Protein AF-A0AA38YSG3-F1 (afdb_monomer)

Sequence (86 aa):
MPRYPWTDGPEYITQCPIQPGSKFSQKIILSSEEGTLWWHAHSDWTRATVHGAIIIYPKNGTKYPFHKPNAEVPIILGMSVVTFKY

InterPro domains:
  IPR008972 Cupredoxin [G3DSA:2.60.40.420] (1-73)
  IPR008972 Cupredoxin [SSF49503] (4-78)
  IPR011707 Multicopper oxidase-like, N-terminal [PF07732] (2-60)
  IPR045087 Multicopper oxidase [PTHR11709] (2-77)

Solvent-accessible surface area (backbone atoms only — not comparable to full-atom values): 6198 Å² total; per-residue (Å²): 129,90,89,68,60,79,48,70,54,44,51,80,76,50,36,78,76,84,51,92,96,59,86,85,87,74,68,85,82,84,81,84,81,65,46,82,52,69,50,59,50,48,47,92,71,46,41,65,79,39,59,48,80,40,80,36,70,67,56,93,93,60,67,68,101,57,80,83,71,96,75,88,80,92,83,86,88,69,81,64,87,80,74,81,80,128

Structure (mmCIF, N/CA/C/O backbone):
data_AF-A0AA38YSG3-F1
#
_entry.id   AF-A0AA38YSG3-F1
#
loop_
_atom_site.group_PDB
_atom_site.id
_atom_site.type_symbol
_atom_site.label_atom_id
_atom_site.label_alt_id
_atom_site.label_comp_id
_atom_site.label_asym_id
_atom_site.label_entity_id
_atom_site.label_seq_id
_atom_site.pdbx_PDB_ins_code
_atom_site.Cartn_x
_atom_site.Cartn_y
_atom_site.Cartn_z
_atom_site.occupancy
_atom_site.B_iso_or_equiv
_atom_site.auth_seq_id
_atom_site.auth_comp_id
_atom_site.auth_asym_id
_atom_site.auth_atom_id
_atom_site.pdbx_PDB_model_num
ATOM 1 N N . MET A 1 1 ? 2.680 12.645 11.941 1.00 56.50 1 MET A N 1
ATOM 2 C CA . MET A 1 1 ? 2.692 11.819 10.716 1.00 56.50 1 MET A CA 1
ATOM 3 C C . MET A 1 1 ? 3.967 10.992 10.709 1.00 56.50 1 MET A C 1
ATOM 5 O O . MET A 1 1 ? 5.016 11.567 11.009 1.00 56.50 1 MET A O 1
ATOM 9 N N . PRO A 1 2 ? 3.912 9.677 10.455 1.00 75.94 2 PRO A N 1
ATOM 10 C CA . PRO A 1 2 ? 5.122 8.879 10.298 1.00 75.94 2 PRO A CA 1
ATOM 11 C C . PRO A 1 2 ? 5.967 9.456 9.153 1.00 75.94 2 PRO A C 1
ATOM 13 O O . PRO A 1 2 ? 5.464 9.666 8.056 1.00 75.94 2 PRO A O 1
ATOM 16 N N . ARG A 1 3 ? 7.241 9.764 9.412 1.00 87.38 3 ARG A N 1
ATOM 17 C CA . ARG A 1 3 ? 8.180 10.265 8.395 1.00 87.38 3 ARG A CA 1
ATOM 18 C C . ARG A 1 3 ? 9.020 9.096 7.891 1.00 87.38 3 ARG A C 1
ATOM 20 O O . ARG A 1 3 ? 10.049 8.794 8.491 1.00 87.38 3 ARG A O 1
ATOM 27 N N . TYR A 1 4 ? 8.560 8.405 6.850 1.00 93.81 4 TYR A N 1
ATOM 28 C CA . TYR A 1 4 ? 9.287 7.261 6.289 1.00 93.81 4 TYR A CA 1
ATOM 29 C C . TYR A 1 4 ? 9.047 7.098 4.774 1.0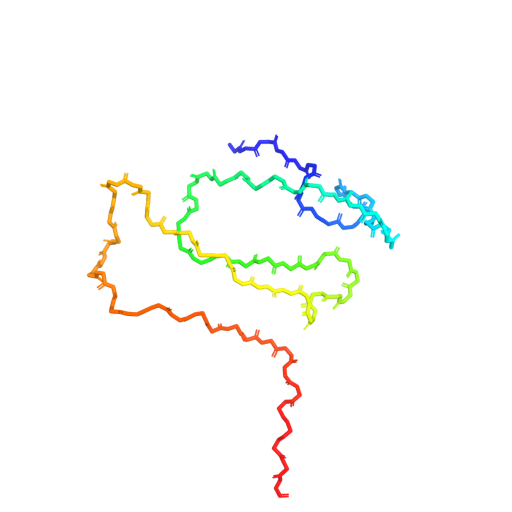0 93.81 4 TYR A C 1
ATOM 31 O O . TYR A 1 4 ? 8.335 6.190 4.362 1.00 93.81 4 TYR A O 1
ATOM 39 N N . PRO A 1 5 ? 9.623 7.980 3.934 1.00 95.62 5 PRO A N 1
ATOM 40 C CA . PRO A 1 5 ? 9.359 7.984 2.490 1.00 95.62 5 PRO A CA 1
ATOM 41 C C . PRO A 1 5 ? 10.042 6.833 1.733 1.00 95.62 5 PRO A C 1
ATOM 43 O O . PRO A 1 5 ? 9.673 6.528 0.607 1.00 95.62 5 PRO A O 1
ATOM 46 N N . TRP A 1 6 ? 11.039 6.185 2.340 1.00 96.38 6 TRP A N 1
ATOM 47 C CA . TRP A 1 6 ? 11.943 5.232 1.680 1.00 96.38 6 TRP A CA 1
ATOM 48 C C . TRP A 1 6 ? 11.275 3.981 1.107 1.00 96.38 6 TRP A C 1
ATOM 50 O O . TRP A 1 6 ? 11.890 3.261 0.331 1.00 96.38 6 TRP A O 1
ATOM 60 N N . THR A 1 7 ? 10.050 3.686 1.532 1.00 96.12 7 THR A N 1
ATOM 61 C CA . THR A 1 7 ? 9.300 2.495 1.119 1.00 96.12 7 THR A CA 1
ATOM 62 C C . THR A 1 7 ? 7.935 2.855 0.546 1.00 96.12 7 THR A C 1
ATOM 64 O O . THR A 1 7 ? 7.054 2.001 0.521 1.00 96.12 7 THR A O 1
ATOM 67 N N . ASP A 1 8 ? 7.756 4.112 0.128 1.00 96.75 8 ASP A N 1
ATOM 68 C CA . ASP A 1 8 ? 6.505 4.612 -0.444 1.00 96.75 8 ASP A CA 1
ATOM 69 C C . ASP A 1 8 ? 6.243 4.029 -1.843 1.00 96.75 8 ASP A C 1
ATOM 71 O O . ASP A 1 8 ? 5.114 3.666 -2.156 1.00 96.75 8 ASP A O 1
ATOM 75 N N . GLY A 1 9 ? 7.286 3.846 -2.668 1.00 97.56 9 GLY A N 1
ATOM 76 C CA . GLY A 1 9 ? 7.178 3.099 -3.929 1.00 97.56 9 GLY A CA 1
ATOM 77 C C . GLY A 1 9 ? 7.248 3.870 -5.255 1.00 97.56 9 GLY A C 1
ATOM 78 O O . GLY A 1 9 ? 7.635 3.225 -6.232 1.00 97.56 9 GLY A O 1
ATOM 79 N N . PRO A 1 10 ? 6.915 5.178 -5.363 1.00 98.19 10 PRO A N 1
ATOM 80 C CA . PRO A 1 10 ? 6.945 5.877 -6.645 1.00 98.19 10 PRO A CA 1
ATOM 81 C C . PRO A 1 10 ? 8.324 5.886 -7.312 1.00 98.19 10 PRO A C 1
ATOM 83 O O . PRO A 1 10 ? 9.296 6.453 -6.796 1.00 98.19 10 PRO A O 1
ATOM 86 N N . GLU A 1 11 ? 8.386 5.247 -8.480 1.00 98.19 11 GLU A N 1
ATOM 87 C CA . GLU A 1 11 ? 9.602 5.085 -9.269 1.00 98.19 11 GLU A CA 1
ATOM 88 C C . GLU A 1 11 ? 10.224 6.445 -9.622 1.00 98.19 11 GLU A C 1
ATOM 90 O O . GLU A 1 11 ? 9.537 7.369 -10.053 1.00 98.19 11 GLU A O 1
ATOM 95 N N . TYR A 1 12 ? 11.532 6.573 -9.383 1.00 97.88 12 TYR A N 1
ATOM 96 C CA . TYR A 1 12 ? 12.338 7.790 -9.558 1.00 97.88 12 TYR A CA 1
ATOM 97 C C . TYR A 1 12 ? 11.949 8.997 -8.689 1.00 97.88 12 TYR A C 1
ATOM 99 O O . TYR A 1 12 ? 12.576 10.049 -8.807 1.00 97.88 12 TYR A O 1
ATOM 107 N N . ILE A 1 13 ? 10.990 8.850 -7.769 1.00 98.12 13 ILE A N 1
ATOM 108 C CA . ILE A 1 13 ? 10.652 9.883 -6.779 1.00 98.12 13 ILE A CA 1
ATOM 109 C C . ILE A 1 13 ? 11.196 9.503 -5.401 1.00 98.12 13 ILE A C 1
ATOM 111 O O . ILE A 1 13 ? 11.939 10.275 -4.801 1.00 98.12 13 ILE A O 1
ATOM 115 N N . THR A 1 14 ? 10.855 8.315 -4.892 1.00 97.81 14 THR A N 1
ATOM 116 C CA . THR A 1 14 ? 11.302 7.852 -3.562 1.00 97.81 14 THR A CA 1
ATOM 117 C C . THR A 1 14 ? 12.281 6.686 -3.631 1.00 97.81 14 THR A C 1
ATOM 119 O O . THR A 1 14 ? 12.991 6.428 -2.658 1.00 97.81 14 THR A O 1
ATOM 122 N N . GLN A 1 15 ? 12.363 6.007 -4.780 1.00 97.44 15 GLN A N 1
ATOM 123 C CA . GLN A 1 15 ? 13.271 4.884 -5.001 1.00 97.44 15 GLN A CA 1
ATOM 124 C C . GLN A 1 15 ? 13.597 4.658 -6.485 1.00 97.44 15 GLN A C 1
ATOM 126 O O . GLN A 1 15 ? 12.817 4.999 -7.373 1.00 97.44 15 GLN A O 1
ATOM 131 N N . CYS A 1 16 ? 14.735 4.013 -6.750 1.00 97.25 16 CYS A N 1
ATOM 132 C CA . CYS A 1 16 ? 15.008 3.399 -8.050 1.00 97.25 16 CYS A CA 1
ATOM 133 C C . CYS A 1 16 ? 14.154 2.122 -8.245 1.00 97.25 16 CYS A C 1
ATOM 135 O O . CYS A 1 16 ? 13.740 1.506 -7.252 1.00 97.25 16 CYS A O 1
ATOM 137 N N . PRO A 1 17 ? 13.919 1.682 -9.497 1.00 97.62 17 PRO A N 1
ATOM 138 C CA . PRO A 1 17 ? 13.164 0.462 -9.776 1.00 97.62 17 PRO A CA 1
ATOM 139 C C . PRO A 1 17 ? 13.866 -0.783 -9.220 1.00 97.62 17 PRO A C 1
ATOM 141 O O . PRO A 1 17 ? 15.091 -0.917 -9.317 1.00 97.62 17 PRO A O 1
ATOM 144 N N . ILE A 1 18 ? 13.086 -1.731 -8.694 1.00 98.19 18 ILE A N 1
ATOM 145 C CA . ILE A 1 18 ? 13.597 -3.040 -8.269 1.00 98.19 18 ILE A CA 1
ATOM 146 C C . ILE A 1 18 ? 13.914 -3.853 -9.529 1.00 98.19 18 ILE A C 1
ATOM 148 O O . ILE A 1 18 ? 13.010 -4.255 -10.258 1.00 98.19 18 ILE A O 1
ATOM 152 N N . GLN A 1 19 ? 15.199 -4.086 -9.791 1.00 98.25 19 GLN A N 1
ATOM 153 C CA . GLN A 1 19 ? 15.646 -4.780 -11.000 1.00 98.25 19 GLN A CA 1
ATOM 154 C C . GLN A 1 19 ? 15.262 -6.271 -10.996 1.00 98.25 19 GLN A C 1
ATOM 156 O O . GLN A 1 19 ? 15.154 -6.875 -9.921 1.00 98.25 19 GLN A O 1
ATOM 161 N N . PRO A 1 20 ? 15.128 -6.912 -12.173 1.00 98.12 20 PRO A N 1
ATOM 162 C CA . PRO A 1 20 ? 14.935 -8.357 -12.265 1.00 98.12 20 PRO A CA 1
ATOM 163 C C . PRO A 1 20 ? 15.976 -9.134 -11.445 1.00 98.12 20 PRO A C 1
ATOM 165 O O . PRO A 1 20 ? 17.166 -8.827 -11.469 1.00 98.12 20 PRO A O 1
ATOM 168 N N . GLY A 1 21 ? 15.521 -10.127 -10.677 1.00 98.31 21 GLY A N 1
ATOM 169 C CA . GLY A 1 21 ? 16.376 -10.927 -9.788 1.00 98.31 21 GLY A CA 1
ATOM 170 C C . GLY A 1 21 ? 16.777 -10.245 -8.471 1.00 98.31 21 GLY A C 1
ATOM 171 O O . GLY A 1 21 ? 17.330 -10.907 -7.593 1.00 98.31 21 GLY A O 1
ATOM 172 N N . SER A 1 22 ? 16.466 -8.958 -8.292 1.00 98.06 22 SER A N 1
ATOM 173 C CA . SER A 1 22 ? 16.712 -8.226 -7.045 1.00 98.06 22 SER A CA 1
ATOM 174 C C . SER A 1 22 ? 15.534 -8.340 -6.076 1.00 98.06 22 SER A C 1
ATOM 176 O O . SER A 1 22 ? 14.444 -8.792 -6.427 1.00 98.06 22 SER A O 1
ATOM 178 N N . LYS A 1 23 ? 15.755 -7.936 -4.822 1.00 97.12 23 LYS A N 1
ATOM 179 C CA . LYS A 1 23 ? 14.739 -7.943 -3.763 1.00 97.12 23 LYS A CA 1
ATOM 180 C C . LYS A 1 23 ? 14.785 -6.632 -2.993 1.00 97.12 23 LYS A C 1
ATOM 182 O O . LYS A 1 23 ? 15.849 -6.043 -2.829 1.00 97.12 23 LYS A O 1
ATOM 187 N N . PHE A 1 24 ? 13.633 -6.213 -2.488 1.00 97.38 24 PHE A 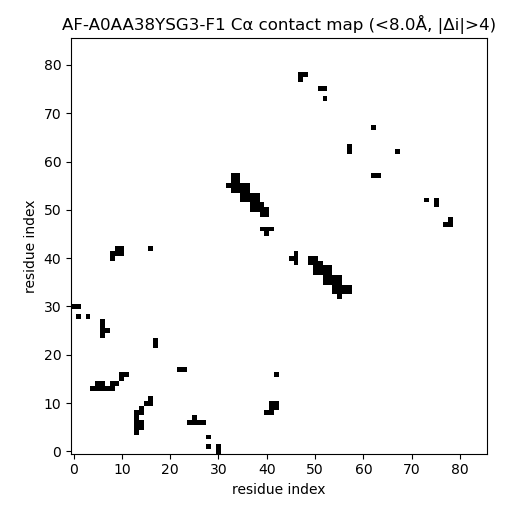N 1
ATOM 188 C CA . PHE A 1 24 ? 13.492 -5.040 -1.635 1.00 97.38 24 PHE A CA 1
ATOM 189 C C . PHE A 1 24 ? 12.471 -5.329 -0.535 1.00 97.38 24 PHE A C 1
ATOM 191 O O . PHE A 1 24 ? 11.472 -6.004 -0.781 1.00 97.38 24 PHE A O 1
ATOM 198 N N . SER A 1 25 ? 12.720 -4.814 0.667 1.00 97.44 25 SER A N 1
ATOM 199 C CA . SER A 1 25 ? 11.813 -4.958 1.807 1.00 97.44 25 SER A CA 1
ATOM 200 C C . SER A 1 25 ? 11.031 -3.666 2.011 1.00 97.44 25 SER A C 1
ATOM 202 O O . SER A 1 25 ? 11.603 -2.652 2.408 1.00 97.44 25 SER A O 1
ATOM 204 N N . GLN A 1 26 ? 9.719 -3.703 1.779 1.00 95.81 26 GLN A N 1
ATOM 205 C CA . GLN A 1 26 ? 8.828 -2.580 2.076 1.00 95.81 26 GLN A CA 1
ATOM 206 C C . GLN A 1 26 ? 8.406 -2.591 3.549 1.00 95.81 26 GLN A C 1
ATOM 208 O O . GLN A 1 26 ? 7.998 -3.621 4.086 1.00 95.81 26 GLN A O 1
ATOM 213 N N . LYS A 1 27 ? 8.47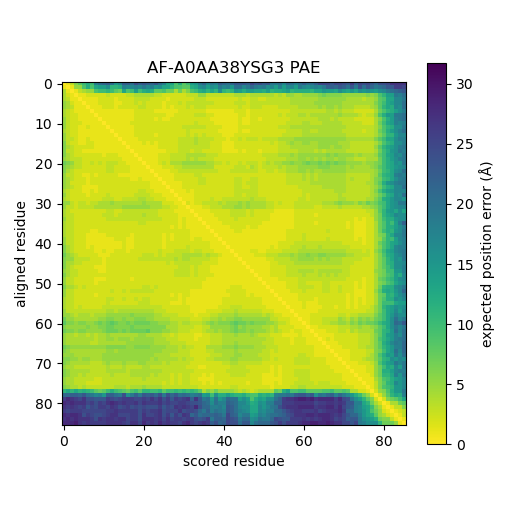7 -1.427 4.202 1.00 95.81 27 LYS A N 1
ATOM 214 C CA . LYS A 1 27 ? 8.008 -1.221 5.573 1.00 95.81 27 LYS A CA 1
ATOM 215 C C . LYS A 1 27 ? 6.738 -0.377 5.552 1.00 95.81 27 LYS A C 1
ATOM 217 O O . LYS A 1 27 ? 6.791 0.824 5.313 1.00 95.81 27 LYS A O 1
ATOM 222 N N . ILE A 1 28 ? 5.607 -0.995 5.867 1.00 95.12 28 ILE A N 1
ATOM 223 C CA . ILE A 1 28 ? 4.321 -0.302 5.963 1.00 95.12 28 ILE A CA 1
ATOM 224 C C . ILE A 1 28 ? 4.132 0.159 7.410 1.00 95.12 28 ILE A C 1
ATOM 226 O O . ILE A 1 28 ? 4.073 -0.661 8.326 1.00 95.12 28 ILE A O 1
ATOM 230 N N . ILE A 1 29 ? 4.072 1.474 7.625 1.00 94.88 29 ILE A N 1
ATOM 231 C CA . ILE A 1 29 ? 3.818 2.068 8.943 1.00 94.88 29 ILE A CA 1
ATOM 232 C C . ILE A 1 29 ? 2.396 2.618 8.947 1.00 94.88 29 ILE A C 1
ATOM 234 O O . ILE A 1 29 ? 2.165 3.744 8.516 1.00 94.88 29 ILE A O 1
ATOM 238 N N . LEU A 1 30 ? 1.459 1.816 9.449 1.00 93.44 30 LEU A N 1
ATOM 239 C CA . LEU A 1 30 ? 0.092 2.264 9.701 1.00 93.44 30 LEU A CA 1
ATOM 240 C C . LEU A 1 30 ? 0.051 3.153 10.949 1.00 93.44 30 LEU A C 1
ATOM 242 O O . LEU A 1 30 ? 0.797 2.952 11.911 1.00 93.44 30 LEU A O 1
ATOM 246 N N . SER A 1 31 ? -0.830 4.140 10.931 1.00 92.31 31 SER A N 1
ATOM 247 C CA . SER A 1 31 ? -1.025 5.136 11.972 1.00 92.31 31 SER A CA 1
ATOM 248 C C . SER A 1 31 ? -2.456 5.083 12.524 1.00 92.31 31 SER A C 1
ATOM 250 O O . SER A 1 31 ? 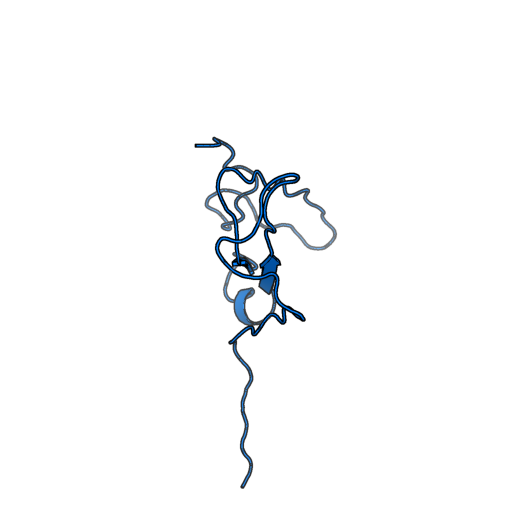-2.745 4.339 13.473 1.00 92.31 31 SER A O 1
ATOM 252 N N . SER A 1 32 ? -3.347 5.882 11.950 1.00 93.50 32 SER A N 1
ATOM 253 C CA . SER A 1 32 ? -4.770 5.968 12.275 1.00 93.50 32 SER A CA 1
ATOM 254 C C . SER A 1 32 ? -5.665 5.326 11.219 1.00 93.50 32 SER A C 1
ATOM 256 O O . SER A 1 32 ? -6.879 5.375 11.368 1.00 93.50 32 SER A O 1
ATOM 258 N N . GLU A 1 33 ? -5.097 4.768 10.152 1.00 96.19 33 GLU A N 1
ATOM 259 C CA . GLU A 1 33 ? -5.850 4.075 9.115 1.00 96.19 33 GLU A CA 1
ATOM 260 C C . GLU A 1 33 ? -6.573 2.855 9.712 1.00 96.19 33 GLU A C 1
ATOM 262 O O . GLU A 1 33 ? -5.968 2.032 10.398 1.00 96.19 33 GLU A O 1
ATOM 267 N N . GLU A 1 34 ? -7.873 2.757 9.445 1.00 97.56 34 GLU A N 1
ATOM 268 C CA . GLU A 1 34 ? -8.762 1.631 9.744 1.00 97.56 34 GLU A CA 1
ATOM 269 C C . GLU A 1 34 ? -9.777 1.573 8.592 1.00 97.56 34 GLU A C 1
ATOM 271 O O . GLU A 1 34 ? -10.294 2.609 8.171 1.00 97.56 34 GLU A O 1
ATOM 276 N N . GLY A 1 35 ? -10.025 0.390 8.030 1.00 96.88 35 GLY A N 1
ATOM 277 C CA . GLY A 1 35 ? -10.859 0.207 6.840 1.00 96.88 35 GLY A CA 1
ATOM 278 C C . GLY A 1 35 ? -10.098 -0.380 5.650 1.00 96.88 35 GLY A C 1
ATOM 279 O O . GLY A 1 35 ? -9.202 -1.205 5.813 1.00 96.88 35 GLY A O 1
ATOM 280 N N . THR A 1 36 ? -10.489 0.005 4.432 1.00 97.44 36 THR A N 1
ATOM 281 C CA . THR A 1 36 ? -9.924 -0.549 3.188 1.00 97.44 36 THR A CA 1
ATOM 282 C C . THR A 1 36 ? -8.990 0.451 2.518 1.00 97.44 36 THR A C 1
ATOM 284 O O . THR A 1 36 ? -9.410 1.540 2.132 1.00 97.44 36 THR A O 1
ATOM 287 N N . LEU A 1 37 ? -7.735 0.051 2.334 1.00 98.06 37 LEU A N 1
ATOM 288 C CA . LEU A 1 37 ? -6.782 0.671 1.418 1.00 98.06 37 LEU A CA 1
ATOM 289 C C . LEU A 1 37 ? -6.526 -0.283 0.241 1.00 98.06 37 LEU A C 1
ATOM 291 O O . LEU A 1 37 ? -7.078 -1.383 0.156 1.00 98.06 37 LEU A O 1
ATOM 295 N N . TRP A 1 38 ? -5.653 0.117 -0.669 1.00 97.75 38 TRP A N 1
ATOM 296 C CA . TRP A 1 38 ? -5.175 -0.729 -1.753 1.00 97.75 38 TRP A CA 1
ATOM 297 C C . TRP A 1 38 ? -3.702 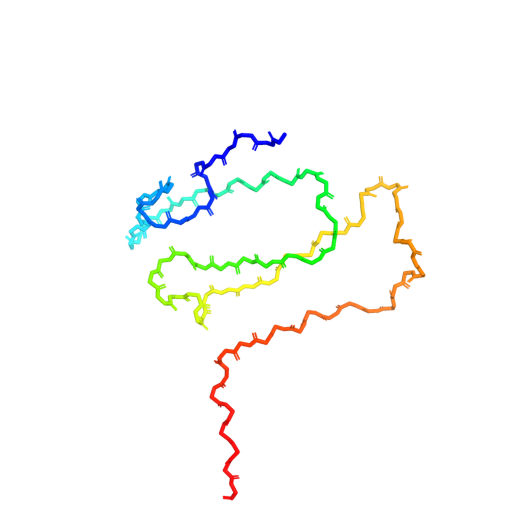-0.427 -2.011 1.00 97.75 38 TRP A C 1
ATOM 299 O O . TRP A 1 38 ? -3.224 0.668 -1.718 1.00 97.75 38 TRP A O 1
ATOM 309 N N . TRP A 1 39 ? -2.981 -1.410 -2.529 1.00 98.00 39 TRP A N 1
ATOM 310 C CA . TRP A 1 39 ? -1.611 -1.262 -2.998 1.00 98.00 39 TRP A CA 1
ATOM 311 C C . TRP A 1 39 ? -1.570 -1.478 -4.504 1.00 98.00 39 TRP A C 1
ATOM 313 O O . TRP A 1 39 ? -2.399 -2.193 -5.073 1.00 98.00 39 TRP A O 1
ATOM 323 N N . HIS A 1 40 ? -0.579 -0.880 -5.152 1.00 98.00 40 HIS A N 1
ATOM 324 C CA . HIS A 1 40 ? -0.319 -1.100 -6.564 1.00 98.00 40 HIS A CA 1
ATOM 325 C C . HIS A 1 40 ? 1.151 -0.881 -6.891 1.00 98.00 40 HIS A C 1
ATOM 327 O O . HIS A 1 40 ? 1.856 -0.156 -6.190 1.00 98.00 40 HIS A O 1
ATOM 333 N N . ALA A 1 41 ? 1.616 -1.493 -7.978 1.00 97.94 41 ALA A N 1
ATOM 334 C CA . ALA A 1 41 ? 2.909 -1.145 -8.542 1.00 97.94 41 ALA A CA 1
ATOM 335 C C . ALA A 1 41 ? 2.917 0.331 -8.975 1.00 97.94 41 ALA A C 1
ATOM 337 O O . ALA A 1 41 ? 1.914 0.853 -9.466 1.00 97.94 41 ALA A O 1
ATOM 338 N N . HIS A 1 42 ? 4.042 1.013 -8.778 1.00 98.00 42 HIS A N 1
ATOM 339 C CA . HIS A 1 42 ? 4.174 2.448 -9.041 1.00 98.00 42 HIS A CA 1
ATOM 340 C C . HIS A 1 42 ? 5.294 2.746 -10.056 1.00 98.00 42 HIS A C 1
ATOM 342 O O . HIS A 1 42 ? 6.039 3.713 -9.910 1.00 98.00 42 HIS A O 1
ATOM 348 N N . SER A 1 43 ? 5.390 1.886 -11.073 1.00 97.81 43 SER A N 1
ATOM 349 C CA . SER A 1 43 ? 6.306 1.972 -12.219 1.00 97.81 43 SER A CA 1
ATOM 350 C C . SER A 1 43 ? 5.490 1.804 -13.507 1.00 97.81 43 SER A C 1
ATOM 352 O O . SER A 1 43 ? 4.687 0.868 -13.614 1.00 97.81 43 SER A O 1
ATOM 354 N N . ASP A 1 44 ? 5.618 2.741 -14.446 1.00 96.31 44 ASP A N 1
ATOM 355 C CA . ASP A 1 44 ? 4.838 2.800 -15.692 1.00 96.31 44 ASP A CA 1
ATOM 356 C C . ASP A 1 44 ? 3.324 2.514 -15.506 1.00 96.31 44 ASP A C 1
ATOM 358 O O . ASP A 1 44 ? 2.655 3.039 -14.610 1.00 96.31 44 ASP A O 1
ATOM 362 N N . TRP A 1 45 ? 2.746 1.668 -16.365 1.00 96.94 45 TRP A N 1
ATOM 363 C CA . TRP A 1 45 ? 1.343 1.244 -16.333 1.00 96.94 45 TRP A CA 1
ATOM 364 C C . TRP A 1 45 ? 1.126 -0.082 -15.602 1.00 96.94 45 TRP A C 1
ATOM 366 O O . TRP A 1 45 ? 0.037 -0.654 -15.662 1.00 96.94 45 TRP A O 1
ATOM 376 N N . THR A 1 46 ? 2.133 -0.582 -14.885 1.00 96.88 46 THR A N 1
ATOM 377 C CA . THR A 1 46 ? 2.093 -1.922 -14.275 1.00 96.88 46 THR A CA 1
ATOM 378 C C . THR A 1 46 ? 0.979 -2.083 -13.238 1.00 96.88 46 THR A C 1
ATOM 380 O O . THR A 1 46 ? 0.466 -3.188 -13.057 1.00 96.88 46 THR A O 1
ATOM 383 N N . ARG A 1 47 ? 0.489 -0.984 -12.643 1.00 96.81 47 ARG A N 1
ATOM 384 C CA . ARG A 1 47 ? -0.715 -0.992 -11.792 1.00 96.81 47 ARG A CA 1
ATOM 385 C C . ARG A 1 47 ? -1.965 -1.543 -12.481 1.00 96.81 47 ARG A C 1
ATOM 387 O O . ARG A 1 47 ? -2.902 -1.901 -11.781 1.00 96.81 47 ARG A O 1
ATOM 394 N N . ALA A 1 48 ? -2.009 -1.625 -13.814 1.00 95.62 48 ALA A N 1
ATOM 395 C CA . ALA A 1 48 ? -3.123 -2.232 -14.544 1.00 95.62 48 ALA A CA 1
ATOM 396 C C . ALA A 1 48 ? -3.334 -3.714 -14.185 1.00 95.62 48 ALA A C 1
ATOM 398 O O . ALA A 1 48 ? -4.466 -4.189 -14.219 1.00 95.62 48 ALA A O 1
ATOM 399 N N . THR A 1 49 ? -2.268 -4.425 -13.805 1.00 96.00 49 THR A N 1
ATOM 400 C CA . THR A 1 49 ? -2.306 -5.859 -13.469 1.00 96.00 49 THR A CA 1
ATOM 401 C C . THR A 1 49 ? -1.674 -6.191 -12.116 1.00 96.00 49 THR A C 1
ATOM 403 O O . THR A 1 49 ? -1.969 -7.242 -11.556 1.00 96.00 49 THR A O 1
ATOM 406 N N . VAL A 1 50 ? -0.837 -5.306 -11.564 1.00 97.12 50 VAL A N 1
ATOM 407 C CA . VAL A 1 50 ? -0.137 -5.507 -10.288 1.00 97.12 50 VAL A CA 1
ATOM 408 C C . VAL A 1 50 ? -0.719 -4.572 -9.228 1.00 97.12 50 VAL A C 1
ATOM 410 O O . VAL A 1 50 ? -0.257 -3.443 -9.045 1.00 97.12 50 VAL A O 1
ATOM 413 N N . HIS A 1 51 ? -1.773 -5.032 -8.557 1.00 97.56 51 HIS A N 1
ATOM 414 C CA . HIS A 1 51 ? -2.472 -4.309 -7.495 1.00 97.56 51 HIS A CA 1
ATOM 415 C C . HIS A 1 51 ? -3.264 -5.264 -6.590 1.00 97.56 51 HIS A C 1
ATOM 417 O O . HIS A 1 51 ? -3.508 -6.417 -6.946 1.00 97.56 51 HIS A O 1
ATOM 423 N N . GLY A 1 52 ? -3.701 -4.784 -5.425 1.00 96.31 52 GLY A N 1
ATOM 424 C CA . GLY A 1 52 ? -4.526 -5.557 -4.498 1.00 96.31 52 GLY A CA 1
ATOM 425 C C . GLY A 1 52 ? -5.075 -4.727 -3.339 1.00 96.31 52 GLY A C 1
ATOM 426 O O . GLY A 1 52 ? -4.685 -3.581 -3.138 1.00 96.31 52 GLY A O 1
ATOM 427 N N . ALA A 1 53 ? -5.994 -5.304 -2.565 1.00 97.44 53 ALA A N 1
ATOM 428 C CA . ALA A 1 53 ? -6.569 -4.652 -1.389 1.00 97.44 53 ALA A CA 1
ATOM 429 C C . ALA A 1 53 ? -5.667 -4.805 -0.149 1.00 97.44 53 ALA A C 1
ATOM 431 O O . ALA A 1 53 ? -4.988 -5.818 0.020 1.00 97.44 53 ALA A O 1
ATOM 432 N N . ILE A 1 54 ? -5.712 -3.815 0.744 1.00 97.75 54 ILE A N 1
ATOM 433 C CA . ILE A 1 54 ? -5.196 -3.891 2.116 1.00 97.75 54 ILE A CA 1
ATOM 434 C C . ILE A 1 54 ? -6.383 -3.655 3.047 1.00 97.75 54 ILE A C 1
ATOM 436 O O . ILE A 1 54 ? -6.990 -2.587 3.021 1.00 97.75 54 ILE A O 1
ATOM 440 N N . ILE A 1 55 ? -6.703 -4.640 3.881 1.00 97.50 55 ILE A N 1
ATOM 441 C CA . ILE A 1 55 ? -7.786 -4.537 4.864 1.00 97.50 55 ILE A CA 1
ATOM 442 C C . ILE A 1 55 ? -7.160 -4.307 6.236 1.00 97.50 55 ILE A C 1
ATOM 444 O O . ILE A 1 55 ? -6.364 -5.124 6.703 1.00 97.50 55 ILE A O 1
ATOM 448 N N . ILE A 1 56 ? -7.514 -3.195 6.874 1.00 97.88 56 ILE A N 1
ATOM 449 C CA . ILE A 1 56 ? -7.043 -2.813 8.202 1.00 97.88 56 ILE A CA 1
ATOM 450 C C . ILE A 1 56 ? -8.226 -2.905 9.160 1.00 97.88 56 ILE A C 1
ATOM 452 O O . ILE A 1 56 ? -9.090 -2.030 9.194 1.00 97.88 56 ILE A O 1
ATOM 456 N N . TYR A 1 57 ? -8.262 -3.993 9.920 1.00 97.12 57 TYR A N 1
ATOM 457 C CA . TYR A 1 57 ? -9.294 -4.241 10.921 1.00 97.12 57 TYR A CA 1
ATOM 458 C C . TYR A 1 57 ? -9.181 -3.290 12.121 1.00 97.12 57 TYR A C 1
ATOM 460 O O . TYR A 1 57 ? -8.092 -2.762 12.382 1.00 97.12 57 TYR A O 1
ATOM 468 N N . PRO A 1 58 ? -10.268 -3.131 12.902 1.00 96.88 58 PRO A N 1
ATOM 469 C CA . PRO A 1 58 ? -10.213 -2.432 14.175 1.00 96.88 58 PRO A CA 1
ATOM 470 C C . PRO A 1 58 ? -9.091 -2.967 15.066 1.00 96.88 58 PRO A C 1
ATOM 472 O O . PRO A 1 58 ? -8.860 -4.179 15.144 1.00 96.88 58 PRO A O 1
ATOM 475 N N . LYS A 1 59 ? -8.382 -2.055 15.739 1.00 95.50 59 LYS A N 1
ATOM 476 C CA . LYS A 1 59 ? -7.302 -2.406 16.673 1.00 95.50 59 LYS A CA 1
ATOM 477 C C . LYS A 1 59 ? -7.814 -3.368 17.750 1.00 95.50 59 LYS A C 1
ATOM 479 O O . LYS A 1 59 ? -8.971 -3.318 18.159 1.00 95.50 59 LYS A O 1
ATOM 484 N N . ASN A 1 60 ? -6.933 -4.221 18.269 1.00 94.31 60 ASN A N 1
ATOM 485 C CA . ASN A 1 60 ? -7.295 -5.126 19.361 1.00 94.31 60 ASN A CA 1
ATOM 486 C C . ASN A 1 60 ? -7.929 -4.346 20.526 1.00 94.31 60 ASN A C 1
ATOM 488 O O . ASN A 1 60 ? -7.325 -3.417 21.059 1.00 94.31 60 ASN A O 1
ATOM 492 N N . GLY A 1 61 ? -9.143 -4.738 20.915 1.00 94.88 61 GLY A N 1
ATOM 493 C CA . GLY A 1 61 ? -9.913 -4.073 21.970 1.00 94.88 61 GLY A CA 1
ATOM 494 C C . GLY A 1 61 ? -10.883 -2.990 21.485 1.00 94.88 61 GLY A C 1
ATOM 495 O O . GLY A 1 61 ? -11.702 -2.537 22.281 1.00 94.88 61 GLY A O 1
ATOM 496 N N . THR A 1 62 ? -10.863 -2.613 20.203 1.00 96.31 62 THR A N 1
ATOM 497 C CA . THR A 1 62 ? -11.891 -1.763 19.583 1.00 96.31 62 THR A CA 1
ATOM 498 C C . THR A 1 62 ? -12.868 -2.602 18.755 1.00 96.31 62 THR A C 1
ATOM 500 O O . THR A 1 62 ? -12.733 -3.822 18.624 1.00 96.31 62 THR A O 1
ATOM 503 N N . LYS A 1 63 ? -13.933 -1.967 18.263 1.00 96.50 63 LYS A N 1
ATOM 504 C CA . LYS A 1 63 ? -14.968 -2.596 17.438 1.00 96.50 63 LYS A CA 1
ATOM 505 C C . LYS A 1 63 ? -15.303 -1.671 16.282 1.00 96.50 63 LYS A C 1
ATOM 507 O O . LYS A 1 63 ? -15.141 -0.459 16.404 1.00 96.50 63 LYS A O 1
ATOM 512 N N . TYR A 1 64 ? -15.846 -2.249 15.216 1.00 97.00 64 TYR A N 1
ATOM 513 C CA . TYR A 1 64 ? -16.523 -1.468 14.194 1.00 97.00 64 TYR A CA 1
ATOM 514 C C . TYR A 1 64 ? -17.589 -0.556 14.828 1.00 97.00 64 TYR A C 1
ATOM 516 O O . TYR A 1 64 ? -18.229 -0.957 15.807 1.00 97.00 64 TYR A O 1
ATOM 524 N N . PRO A 1 65 ? -17.854 0.628 14.249 1.00 97.00 65 PRO A N 1
ATOM 525 C CA . PRO A 1 65 ? -18.951 1.495 14.682 1.00 97.00 65 PRO A CA 1
ATOM 526 C C . PRO A 1 65 ? -20.342 0.933 14.313 1.00 97.00 65 PRO A C 1
ATOM 528 O O . PRO A 1 65 ? -21.355 1.596 14.510 1.00 97.00 65 PRO A O 1
ATOM 531 N N . PHE A 1 66 ? -20.392 -0.287 13.773 1.00 97.00 66 PHE A N 1
ATOM 532 C CA . PHE A 1 66 ? -21.575 -1.036 13.359 1.00 97.00 66 PHE A CA 1
ATOM 533 C C . PHE A 1 66 ? -21.440 -2.514 13.766 1.00 97.00 66 PHE A C 1
ATOM 535 O O . PHE A 1 66 ? -20.388 -2.958 14.234 1.00 97.00 66 PHE A O 1
ATOM 542 N N . HIS A 1 67 ? -22.510 -3.301 13.610 1.00 97.25 67 HIS A N 1
ATOM 543 C CA . HIS A 1 67 ? -22.474 -4.736 13.905 1.00 97.25 67 HIS A CA 1
ATOM 544 C C . HIS A 1 67 ? -21.451 -5.462 13.034 1.00 97.25 67 HIS A C 1
ATOM 546 O O . HIS A 1 67 ? -21.406 -5.258 11.824 1.00 97.25 67 HIS A O 1
ATOM 552 N N . LYS A 1 68 ? -20.664 -6.351 13.649 1.00 96.62 68 LYS A N 1
ATOM 553 C CA . LYS A 1 68 ? -19.668 -7.145 12.928 1.00 96.62 68 LYS A CA 1
ATOM 554 C C . LYS A 1 68 ? -20.34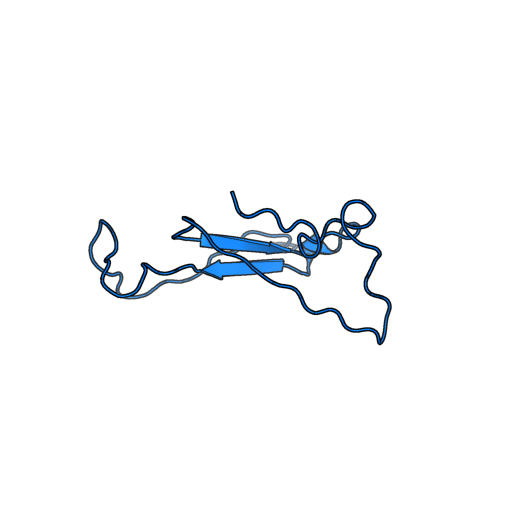0 -7.883 11.754 1.00 96.62 68 LYS A C 1
ATOM 556 O O . LYS A 1 68 ? -21.293 -8.626 12.002 1.00 96.62 68 LYS A O 1
ATOM 561 N N . PRO A 1 69 ? -19.856 -7.705 10.515 1.00 96.31 69 PRO A N 1
ATOM 562 C CA . PRO A 1 69 ? -20.435 -8.366 9.354 1.00 96.31 69 PRO A CA 1
ATOM 563 C C . PRO A 1 69 ? -20.235 -9.885 9.425 1.00 96.31 69 PRO A C 1
ATOM 565 O O . PRO A 1 69 ? -19.269 -10.380 10.010 1.00 96.31 69 PRO A O 1
ATOM 568 N N . ASN A 1 70 ? -21.149 -10.637 8.806 1.00 97.75 70 ASN A N 1
ATOM 569 C CA . ASN A 1 70 ? -21.028 -12.094 8.692 1.00 97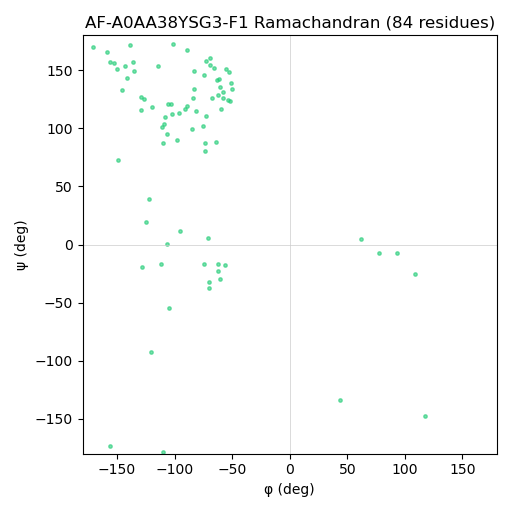.75 70 ASN A CA 1
ATOM 570 C C . ASN A 1 70 ? -19.897 -12.511 7.742 1.00 97.75 70 ASN A C 1
ATOM 572 O O . ASN A 1 70 ? -19.279 -13.552 7.950 1.00 97.75 70 ASN A O 1
ATOM 576 N N . ALA A 1 71 ? -19.643 -11.706 6.710 1.00 96.81 71 ALA A N 1
ATOM 577 C CA . ALA A 1 71 ? -18.577 -11.898 5.741 1.00 96.81 71 ALA A CA 1
ATOM 578 C C . ALA A 1 71 ? -18.110 -10.540 5.205 1.00 96.81 71 ALA A C 1
ATOM 580 O O . ALA A 1 71 ? -18.894 -9.595 5.119 1.00 96.81 71 ALA A O 1
ATOM 581 N N . GLU A 1 72 ? -16.842 -10.471 4.815 1.00 96.38 72 GLU A N 1
ATOM 582 C CA . GLU A 1 72 ? -16.223 -9.307 4.183 1.00 96.38 72 GLU A CA 1
ATOM 583 C C . GLU A 1 72 ? -15.570 -9.774 2.876 1.00 96.38 72 GLU A C 1
ATOM 585 O O . GLU A 1 72 ? -14.792 -10.729 2.879 1.00 96.38 72 GLU A O 1
ATOM 590 N N . VAL A 1 73 ? -15.921 -9.148 1.749 1.00 96.12 73 VAL A N 1
ATOM 591 C CA . VAL A 1 73 ? -15.458 -9.546 0.408 1.00 96.12 73 VAL A CA 1
ATOM 592 C C . VAL A 1 73 ? -14.903 -8.319 -0.319 1.00 96.12 73 VAL A C 1
ATOM 594 O O . VAL A 1 73 ? -15.668 -7.394 -0.598 1.00 96.12 73 VAL A O 1
ATOM 597 N N . PRO A 1 74 ? -13.601 -8.282 -0.655 1.00 94.69 74 PRO A N 1
ATOM 598 C CA . PRO A 1 74 ? -13.040 -7.210 -1.471 1.00 94.69 74 PRO A CA 1
ATOM 599 C C . PRO A 1 74 ? -13.576 -7.268 -2.904 1.00 94.69 74 PRO A C 1
ATOM 601 O O . PRO A 1 74 ? -13.436 -8.287 -3.578 1.00 94.69 74 PRO A O 1
ATOM 604 N N . ILE A 1 75 ? -14.137 -6.161 -3.393 1.00 96.12 75 ILE A N 1
ATOM 605 C CA . ILE A 1 75 ? -14.523 -5.991 -4.799 1.00 96.12 75 ILE A CA 1
ATOM 606 C C . ILE A 1 75 ? -13.564 -4.984 -5.432 1.00 96.12 75 ILE A C 1
ATOM 608 O O . ILE A 1 75 ? -13.662 -3.783 -5.188 1.00 96.12 75 ILE A O 1
ATOM 612 N N . ILE A 1 76 ? -12.613 -5.477 -6.225 1.00 93.38 76 ILE A N 1
ATOM 613 C CA . ILE A 1 76 ? -11.629 -4.644 -6.924 1.00 93.38 76 ILE A CA 1
ATOM 614 C C . ILE A 1 76 ? -12.126 -4.406 -8.347 1.00 93.38 76 ILE A C 1
ATOM 616 O O . ILE A 1 76 ? -12.210 -5.332 -9.151 1.00 93.38 76 ILE A O 1
ATOM 620 N N . LEU A 1 77 ? -12.455 -3.153 -8.654 1.00 93.75 77 LEU A N 1
ATOM 621 C CA . LEU A 1 77 ? -12.824 -2.735 -10.001 1.00 93.75 77 LEU A CA 1
ATOM 622 C C . LEU A 1 77 ? -11.559 -2.311 -10.748 1.00 93.75 77 LEU A C 1
ATOM 624 O O . LEU A 1 77 ? -10.863 -1.386 -10.335 1.00 93.75 77 LEU A O 1
ATOM 628 N N . GLY A 1 78 ? -11.260 -2.994 -11.847 1.00 85.25 78 GLY A N 1
ATOM 629 C CA . GLY A 1 78 ? -10.048 -2.776 -12.629 1.00 85.25 78 GLY A CA 1
ATOM 630 C C . GLY A 1 78 ? -10.222 -3.221 -14.073 1.00 85.25 78 GLY A C 1
ATOM 631 O O . GLY A 1 78 ? -11.325 -3.567 -14.501 1.00 85.25 78 GLY A O 1
ATOM 632 N N . MET A 1 79 ? -9.130 -3.198 -14.837 1.00 62.94 79 MET A N 1
ATOM 633 C CA . MET A 1 79 ? -9.158 -3.468 -16.272 1.00 62.94 79 MET A CA 1
ATOM 634 C C . MET A 1 79 ? -9.373 -4.963 -16.549 1.00 62.94 79 MET A C 1
ATOM 636 O O . MET A 1 79 ? -8.450 -5.715 -16.837 1.00 62.94 79 MET A O 1
ATOM 640 N N . SER A 1 80 ? -10.627 -5.396 -16.470 1.00 55.00 80 SER A N 1
ATOM 641 C CA . SER A 1 80 ? -11.110 -6.545 -17.223 1.00 55.00 80 SER A CA 1
ATOM 642 C C . SER A 1 80 ? -11.483 -6.035 -18.609 1.00 55.00 80 SER A C 1
ATOM 644 O O . SER A 1 80 ? -12.285 -5.108 -18.726 1.00 55.00 80 SER A O 1
ATOM 646 N N . VAL A 1 81 ? -10.938 -6.632 -19.672 1.00 52.78 81 VAL A N 1
ATOM 647 C CA . VAL A 1 81 ? -11.610 -6.584 -20.975 1.00 52.78 81 VAL A CA 1
ATOM 648 C C . VAL A 1 81 ? -12.922 -7.339 -20.780 1.00 52.78 81 VAL A C 1
ATOM 650 O O . VAL A 1 81 ? -12.980 -8.554 -20.948 1.00 52.78 81 VAL A O 1
ATOM 653 N N . VAL A 1 82 ? -13.973 -6.639 -20.354 1.00 45.53 82 VAL A N 1
ATOM 654 C CA . VAL A 1 82 ? -15.323 -7.197 -20.329 1.00 45.53 82 VAL A CA 1
ATOM 655 C C . VAL A 1 82 ? -15.777 -7.250 -21.781 1.00 45.53 82 VAL A C 1
ATOM 657 O O . VAL A 1 82 ? -16.333 -6.298 -22.321 1.00 45.53 82 VAL A O 1
ATOM 660 N N . THR A 1 83 ? -15.456 -8.351 -22.455 1.00 46.97 83 THR A N 1
ATOM 661 C CA . THR A 1 83 ? -16.003 -8.641 -23.778 1.00 46.97 83 THR A CA 1
ATOM 662 C C . THR A 1 83 ? -17.346 -9.323 -23.571 1.00 46.97 83 THR A C 1
ATOM 664 O O . THR A 1 83 ? -17.411 -10.520 -23.312 1.00 46.97 83 THR A O 1
ATOM 667 N N . PHE A 1 84 ? -18.433 -8.565 -23.697 1.00 50.50 84 PHE A N 1
ATOM 668 C CA . PHE A 1 84 ? -19.713 -9.165 -24.048 1.00 50.50 84 PHE A CA 1
ATOM 669 C C . PHE A 1 84 ? -19.643 -9.493 -25.540 1.00 50.50 84 PHE A C 1
ATOM 671 O O . PHE A 1 84 ? -19.706 -8.599 -26.383 1.00 50.50 84 PHE A O 1
ATOM 678 N N . LYS A 1 85 ? -19.422 -10.767 -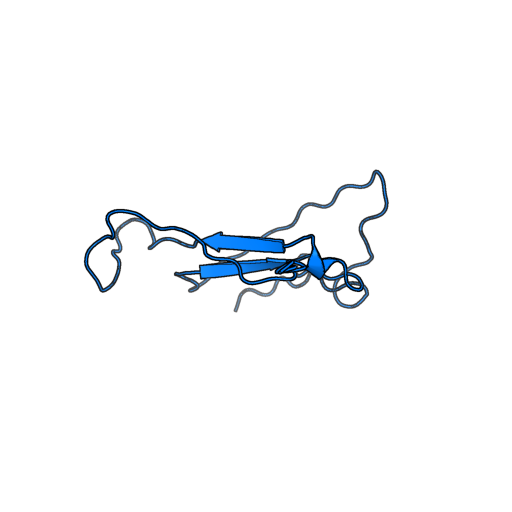25.873 1.00 42.16 85 LYS A N 1
ATOM 679 C CA . LYS A 1 85 ? -19.749 -11.263 -27.211 1.00 42.16 85 LYS A CA 1
ATOM 680 C C . LYS A 1 85 ? -21.245 -11.557 -27.221 1.00 42.16 85 LYS A C 1
ATOM 682 O O . LYS A 1 85 ? -21.691 -12.402 -26.448 1.00 42.16 85 LYS A O 1
ATOM 687 N N . TYR A 1 86 ? -21.979 -10.806 -28.037 1.00 51.06 86 TYR A N 1
ATOM 688 C CA . TYR A 1 86 ? -23.320 -11.174 -28.489 1.00 51.06 86 TYR A CA 1
ATOM 689 C C . TYR A 1 86 ? -23.224 -12.387 -29.417 1.00 51.06 86 TYR A C 1
ATOM 691 O O . TYR A 1 86 ? -22.220 -12.454 -30.170 1.00 51.06 86 TYR A O 1
#

Nearest PDB structures (foldseek):
  6klg-assembly1_A  TM=9.981E-01  e=1.523E-06  Zea mays

Mean predicted aligned error: 5.6 Å

Organism: Vitis rotundifolia (NCBI:txid103349)

pLDDT: mean 91.46, std 14.12, range [42.16, 98.31]

Radius of gyration: 17.21 Å; Cα contacts (8 Å, |Δi|>4): 73; chains: 1; bounding box: 40×24×50 Å

Foldseek 3Di:
DDDDLCQVAADPPNDDDQDPPGDDDHDDDDDPDAAKDKDAHNPDPRSLPGMGIDHHHDDVPDHDPDPDDPDDDDDDDHDDPPDPDD

Secondary structure (DSSP, 8-state):
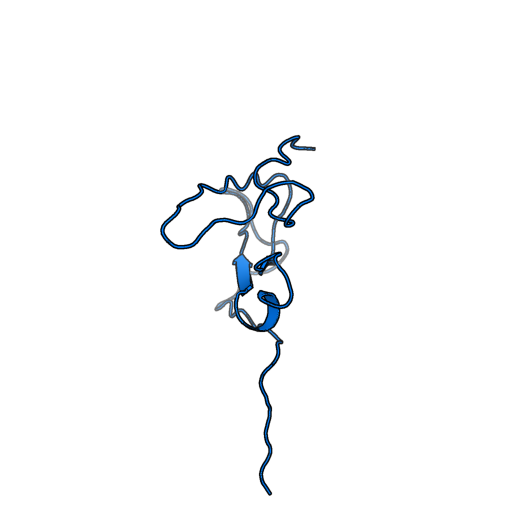----GGGS--BTTTB----TT---------SS--EEEEEE--STTGGGTSEEEEEEPPPTT---SSPPPS----------------